Protein AF-A0A101XG05-F1 (afdb_monomer)

Structure (mmCIF, N/CA/C/O backbone):
data_AF-A0A101XG05-F1
#
_entry.id   AF-A0A101XG05-F1
#
loop_
_atom_site.group_PDB
_atom_site.id
_atom_site.type_symbol
_atom_site.label_atom_id
_atom_site.label_alt_id
_atom_site.label_comp_id
_atom_site.label_asym_id
_atom_site.label_entity_id
_atom_site.label_seq_id
_atom_site.pdbx_PDB_ins_code
_atom_site.Cartn_x
_atom_site.Cartn_y
_atom_site.Cartn_z
_atom_site.occupancy
_atom_site.B_iso_or_equiv
_atom_site.auth_seq_id
_atom_site.auth_comp_id
_atom_site.auth_asym_id
_atom_site.auth_atom_id
_atom_site.pdbx_PDB_model_num
ATOM 1 N N . MET A 1 1 ? 2.231 -10.030 16.022 1.00 58.78 1 MET A N 1
ATOM 2 C CA . MET A 1 1 ? 3.059 -9.802 14.823 1.00 58.78 1 MET A CA 1
ATOM 3 C C . MET A 1 1 ? 3.211 -8.300 14.672 1.00 58.78 1 MET A C 1
ATOM 5 O O . MET A 1 1 ? 2.215 -7.612 14.867 1.00 58.78 1 MET A O 1
ATOM 9 N N . ASN A 1 2 ? 4.427 -7.794 14.471 1.00 84.56 2 ASN A N 1
ATOM 10 C CA . ASN A 1 2 ? 4.654 -6.366 14.238 1.00 84.56 2 ASN A CA 1
ATOM 11 C C . ASN A 1 2 ? 4.162 -6.015 12.820 1.00 84.56 2 ASN A C 1
ATOM 13 O O . ASN A 1 2 ? 4.424 -6.775 11.888 1.00 84.56 2 ASN A O 1
ATOM 17 N N . LEU A 1 3 ? 3.433 -4.906 12.654 1.00 87.62 3 LEU A N 1
ATOM 18 C CA . LEU A 1 3 ? 2.918 -4.487 11.347 1.00 87.62 3 LEU A CA 1
ATOM 19 C C . LEU A 1 3 ? 4.053 -4.173 10.357 1.00 87.62 3 LEU A C 1
ATOM 21 O O . LEU A 1 3 ? 3.930 -4.456 9.171 1.00 87.62 3 LEU A O 1
ATOM 25 N N . GLU A 1 4 ? 5.174 -3.652 10.854 1.00 90.38 4 GLU A N 1
ATOM 26 C CA . GLU A 1 4 ? 6.377 -3.383 10.059 1.00 90.38 4 GLU A CA 1
ATOM 27 C C . GLU A 1 4 ? 6.983 -4.674 9.479 1.00 90.38 4 GLU A C 1
ATOM 29 O O . GLU A 1 4 ? 7.255 -4.766 8.283 1.00 90.38 4 GLU A O 1
ATOM 34 N N . GLU A 1 5 ? 7.127 -5.715 10.306 1.00 90.44 5 GLU A N 1
ATOM 35 C CA . GLU A 1 5 ? 7.610 -7.030 9.860 1.00 90.44 5 GLU A CA 1
ATOM 36 C C . GLU A 1 5 ? 6.658 -7.640 8.826 1.00 90.44 5 GLU A C 1
ATOM 38 O O . GLU A 1 5 ? 7.097 -8.104 7.772 1.00 90.44 5 GLU A O 1
ATOM 43 N N . ALA A 1 6 ? 5.349 -7.574 9.098 1.00 93.81 6 ALA A N 1
ATOM 44 C CA . ALA A 1 6 ? 4.324 -8.073 8.191 1.00 93.81 6 ALA A CA 1
ATOM 45 C C . ALA A 1 6 ? 4.358 -7.347 6.839 1.00 93.81 6 ALA A C 1
ATOM 47 O O . ALA A 1 6 ? 4.270 -7.996 5.799 1.00 93.81 6 ALA A O 1
ATOM 48 N N . PHE A 1 7 ? 4.54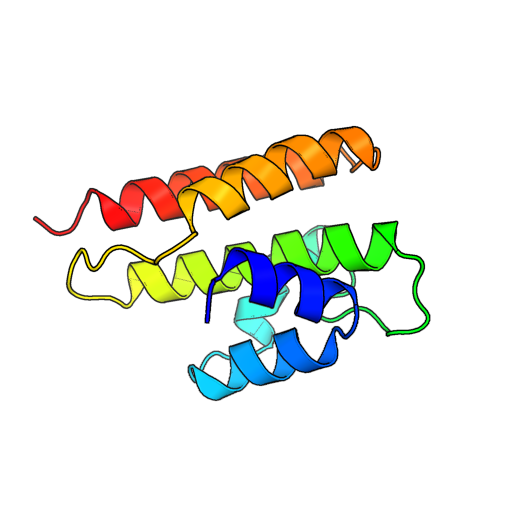3 -6.024 6.833 1.00 96.50 7 PHE A N 1
ATOM 49 C CA . PHE A 1 7 ? 4.700 -5.243 5.608 1.00 96.50 7 PHE A CA 1
ATOM 50 C C . PHE A 1 7 ? 5.881 -5.738 4.771 1.00 96.50 7 PHE A C 1
ATOM 52 O O . PHE A 1 7 ? 5.724 -6.014 3.580 1.00 96.50 7 PHE A O 1
ATOM 59 N N . TRP A 1 8 ? 7.056 -5.910 5.377 1.00 96.12 8 TRP A N 1
ATOM 60 C CA . TRP A 1 8 ? 8.225 -6.381 4.638 1.00 96.12 8 TRP A CA 1
ATOM 61 C C . TRP A 1 8 ? 8.052 -7.807 4.111 1.00 96.12 8 TRP A C 1
ATOM 63 O O . TRP A 1 8 ? 8.514 -8.118 3.010 1.00 96.12 8 TRP A O 1
ATOM 73 N N . ASP A 1 9 ? 7.341 -8.662 4.841 1.00 96.94 9 ASP A N 1
ATOM 74 C CA . ASP A 1 9 ? 6.969 -9.986 4.350 1.00 96.94 9 ASP A CA 1
ATOM 75 C C . ASP A 1 9 ? 5.987 -9.911 3.177 1.00 96.94 9 ASP A C 1
ATOM 77 O O . ASP A 1 9 ? 6.152 -10.657 2.212 1.00 96.94 9 ASP A O 1
ATOM 81 N N . MET A 1 10 ? 5.042 -8.967 3.178 1.00 97.75 10 MET A N 1
ATOM 82 C CA . MET A 1 10 ? 4.164 -8.703 2.030 1.00 97.75 10 MET A CA 1
ATOM 83 C C . MET A 1 10 ? 4.941 -8.195 0.810 1.00 97.75 10 MET A C 1
ATOM 85 O O . MET A 1 10 ? 4.656 -8.610 -0.310 1.00 97.75 10 MET A O 1
ATOM 89 N N . VAL A 1 11 ? 5.963 -7.352 0.986 1.00 97.81 11 VAL A N 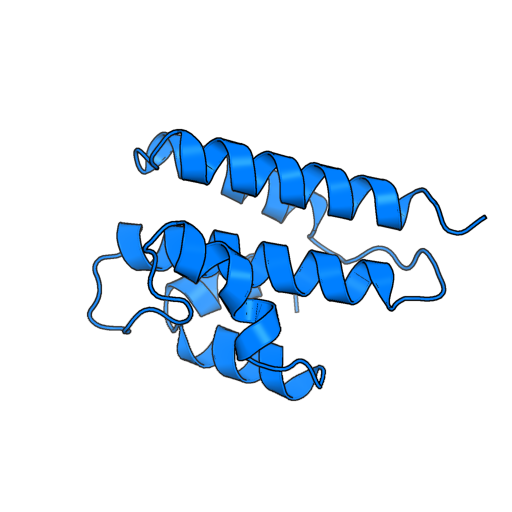1
ATOM 90 C CA . VAL A 1 11 ? 6.839 -6.934 -0.127 1.00 97.81 11 VAL A CA 1
ATOM 91 C C . VAL A 1 11 ? 7.588 -8.141 -0.710 1.00 97.81 11 VAL A C 1
ATOM 93 O O . VAL A 1 11 ? 7.702 -8.291 -1.932 1.00 97.81 11 VAL A O 1
ATOM 96 N N . ARG A 1 12 ? 8.073 -9.051 0.145 1.00 97.50 12 ARG A N 1
ATOM 97 C CA . ARG A 1 12 ? 8.766 -10.280 -0.285 1.00 97.50 12 ARG A CA 1
ATOM 98 C C . ARG A 1 12 ? 7.819 -11.298 -0.923 1.00 97.50 12 ARG A C 1
ATOM 100 O O . ARG A 1 12 ? 8.217 -11.949 -1.889 1.00 97.50 12 ARG A O 1
ATOM 107 N N . ASN A 1 13 ? 6.595 -11.411 -0.418 1.00 97.75 13 ASN A N 1
ATOM 108 C CA . ASN A 1 13 ? 5.552 -12.311 -0.894 1.00 97.75 13 ASN A CA 1
ATOM 109 C C . ASN A 1 13 ? 4.187 -11.588 -0.951 1.00 97.75 13 ASN A C 1
ATOM 111 O O . ASN A 1 13 ? 3.423 -11.638 0.018 1.00 97.75 13 ASN A O 1
ATOM 115 N N . PRO A 1 14 ? 3.846 -10.958 -2.092 1.00 97.62 14 PRO A N 1
ATOM 116 C CA . PRO A 1 14 ? 2.632 -10.145 -2.228 1.00 97.62 14 PRO A CA 1
ATOM 117 C C . PRO A 1 14 ? 1.306 -10.881 -2.001 1.00 97.62 14 PRO A C 1
ATOM 119 O O . PRO A 1 14 ? 0.296 -10.245 -1.705 1.00 97.62 14 PRO A O 1
ATOM 122 N N . GLU A 1 15 ? 1.283 -12.215 -2.071 1.00 97.06 15 GLU A N 1
ATOM 123 C CA . GLU A 1 15 ? 0.084 -12.990 -1.728 1.00 97.06 15 GLU A CA 1
ATOM 124 C C . GLU A 1 15 ? -0.322 -12.814 -0.257 1.00 97.06 15 GLU A C 1
ATOM 126 O O . GLU A 1 15 ? -1.504 -12.904 0.068 1.00 97.06 15 GLU A O 1
ATOM 131 N N . LEU A 1 16 ? 0.619 -12.476 0.632 1.00 97.38 16 LEU A N 1
ATOM 132 C CA . LEU A 1 16 ? 0.303 -12.149 2.024 1.00 97.38 16 LEU A CA 1
ATOM 133 C C . LEU A 1 16 ? -0.563 -10.890 2.135 1.00 97.38 16 LEU A C 1
ATOM 135 O O . LEU A 1 16 ? -1.456 -10.847 2.976 1.00 97.38 16 LEU A O 1
ATOM 139 N N . LEU A 1 17 ? -0.363 -9.901 1.257 1.00 97.25 17 LEU A N 1
ATOM 140 C CA . LEU A 1 17 ? -1.207 -8.707 1.209 1.00 97.25 17 LEU A CA 1
ATOM 141 C C . LEU A 1 17 ? -2.621 -9.058 0.737 1.00 97.25 17 LEU A C 1
ATOM 143 O O . LEU A 1 17 ? -3.599 -8.583 1.307 1.00 97.25 17 LEU A O 1
ATOM 147 N N . ARG A 1 18 ? -2.745 -9.927 -0.275 1.00 96.94 18 ARG A N 1
ATOM 148 C CA . ARG A 1 18 ? -4.055 -10.425 -0.720 1.00 96.94 18 ARG A CA 1
ATOM 149 C C . ARG A 1 18 ? -4.784 -11.126 0.428 1.00 96.94 18 ARG A C 1
ATOM 151 O O . ARG A 1 18 ? -5.968 -10.874 0.628 1.00 96.94 18 ARG A O 1
ATOM 158 N N . LEU A 1 19 ? -4.096 -12.004 1.157 1.00 95.88 19 LEU A N 1
ATOM 159 C CA . LEU A 1 19 ? -4.681 -12.726 2.288 1.00 95.88 19 LEU A CA 1
ATOM 160 C C . LEU A 1 19 ? -5.113 -11.778 3.408 1.00 95.88 19 LEU A C 1
ATOM 162 O O . LEU A 1 19 ? -6.211 -11.948 3.922 1.00 95.88 19 LEU A O 1
ATOM 166 N N . TYR A 1 20 ? -4.292 -10.774 3.720 1.00 94.19 20 TYR A N 1
ATOM 167 C CA . TYR A 1 20 ? -4.592 -9.738 4.709 1.00 94.19 20 TYR A CA 1
ATOM 168 C C . TYR A 1 20 ? -5.871 -8.956 4.367 1.00 94.19 20 TYR A C 1
ATOM 170 O O . TYR A 1 20 ? -6.777 -8.846 5.183 1.00 94.19 20 TYR A O 1
ATOM 178 N N . ILE A 1 21 ? -6.007 -8.501 3.116 1.00 94.56 21 ILE A N 1
ATOM 179 C CA . ILE A 1 21 ? -7.211 -7.785 2.657 1.00 94.56 21 ILE A CA 1
ATOM 180 C C . ILE A 1 21 ? -8.469 -8.641 2.839 1.00 94.56 21 ILE A C 1
ATOM 182 O O . ILE A 1 21 ? -9.502 -8.162 3.303 1.00 94.56 21 ILE A O 1
ATOM 186 N N . LEU A 1 22 ? -8.386 -9.915 2.447 1.00 93.12 22 LEU A N 1
ATOM 187 C CA . LEU A 1 22 ? -9.531 -10.819 2.474 1.00 93.12 22 LEU A CA 1
ATOM 188 C C . LEU A 1 22 ? -9.879 -11.290 3.892 1.00 93.12 22 LEU A C 1
ATOM 190 O O . LEU A 1 22 ? -11.060 -11.507 4.165 1.00 93.12 22 LEU A O 1
ATOM 194 N N . SER A 1 23 ? -8.895 -11.459 4.784 1.00 90.12 23 SER A N 1
ATOM 195 C CA . SER A 1 23 ? -9.148 -11.864 6.174 1.00 90.12 23 SER A CA 1
ATOM 196 C C . SER A 1 23 ? -9.936 -10.818 6.946 1.00 90.12 23 SER A C 1
ATOM 198 O O . SER A 1 23 ? -10.767 -11.177 7.778 1.00 90.12 23 SER A O 1
ATOM 200 N N . ASP A 1 24 ? -9.726 -9.549 6.610 1.00 83.81 24 ASP A N 1
ATOM 201 C CA . ASP A 1 24 ? -10.356 -8.415 7.282 1.00 83.81 24 ASP A CA 1
ATOM 202 C C . ASP A 1 24 ? -11.726 -8.071 6.669 1.00 83.81 24 ASP A C 1
ATOM 204 O O . ASP A 1 24 ? -12.404 -7.136 7.088 1.00 83.81 24 ASP A O 1
ATOM 208 N N . GLY A 1 25 ? -12.175 -8.872 5.695 1.00 88.75 25 GLY A N 1
ATOM 209 C CA . GLY A 1 25 ? -13.487 -8.748 5.064 1.00 88.75 25 GLY A CA 1
ATOM 210 C C . GLY A 1 25 ? -13.575 -7.638 4.017 1.00 88.75 25 GLY A C 1
ATOM 211 O O . GLY A 1 25 ? -14.674 -7.345 3.543 1.00 88.75 25 GLY A O 1
ATOM 212 N N . PHE A 1 26 ? -12.449 -7.035 3.625 1.00 90.25 26 PHE A N 1
ATOM 213 C CA . PHE A 1 26 ? -12.436 -5.982 2.617 1.00 90.25 26 PHE A CA 1
ATOM 214 C C . PHE A 1 26 ? -12.509 -6.534 1.194 1.00 90.25 26 PHE A C 1
ATOM 216 O O . PHE A 1 26 ? -11.948 -7.578 0.847 1.00 90.25 26 PHE A O 1
ATOM 223 N N . SER A 1 27 ? -13.183 -5.780 0.325 1.00 93.62 27 SER A N 1
ATOM 224 C CA . SER A 1 27 ? -13.187 -6.048 -1.108 1.00 93.62 27 SER A CA 1
ATOM 225 C C . SER A 1 27 ? -11.842 -5.672 -1.726 1.00 93.62 27 SER A C 1
ATOM 227 O O . SER A 1 27 ? -11.339 -4.565 -1.523 1.00 93.62 27 SER A O 1
ATOM 229 N N . LEU A 1 28 ? -11.303 -6.554 -2.575 1.00 93.94 28 LEU A N 1
ATOM 230 C CA . LEU A 1 28 ? -10.133 -6.224 -3.390 1.00 93.94 28 LEU A CA 1
ATOM 231 C C . LEU A 1 28 ? -10.395 -5.000 -4.273 1.00 93.94 28 LEU A C 1
ATOM 233 O O . LEU A 1 28 ? -9.486 -4.214 -4.483 1.00 93.94 28 LEU A O 1
ATOM 237 N N . ASP A 1 29 ? -11.609 -4.786 -4.780 1.00 94.38 29 ASP A N 1
ATOM 238 C CA . ASP A 1 29 ? -11.869 -3.620 -5.631 1.00 94.38 29 ASP A CA 1
ATOM 239 C C . ASP A 1 29 ? -11.711 -2.293 -4.887 1.00 94.38 29 ASP A C 1
ATOM 241 O O . ASP A 1 29 ? -11.168 -1.340 -5.451 1.00 94.38 29 ASP A O 1
ATOM 245 N N . GLU A 1 30 ? -12.115 -2.247 -3.619 1.00 93.69 30 GLU A N 1
ATOM 246 C CA . GLU A 1 30 ? -11.969 -1.065 -2.768 1.00 93.69 30 GLU A CA 1
ATOM 247 C C . GLU A 1 30 ? -10.510 -0.874 -2.344 1.00 93.69 30 GLU A C 1
ATOM 249 O O . GLU A 1 30 ? -9.946 0.202 -2.557 1.00 93.69 30 GLU A O 1
ATOM 254 N N . ALA A 1 31 ? -9.865 -1.941 -1.861 1.00 95.19 31 ALA A N 1
ATOM 255 C CA . ALA A 1 31 ? -8.457 -1.927 -1.464 1.00 95.19 31 ALA A CA 1
ATOM 256 C C . ALA A 1 31 ? -7.523 -1.530 -2.624 1.00 95.19 31 AL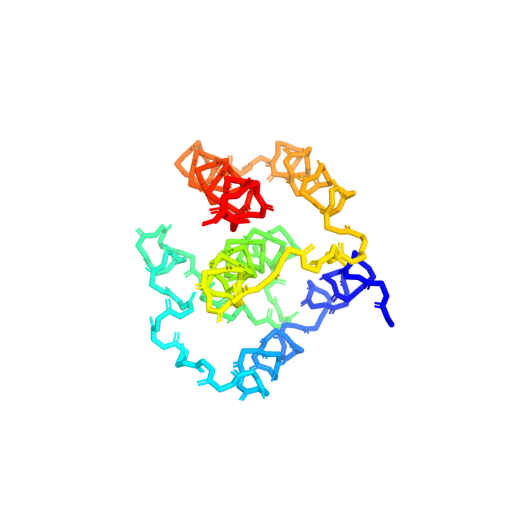A A C 1
ATOM 258 O O . ALA A 1 31 ? -6.525 -0.835 -2.438 1.00 95.19 31 ALA A O 1
ATOM 259 N N . CYS A 1 32 ? -7.868 -1.932 -3.850 1.00 96.25 32 CYS A N 1
ATOM 260 C CA . CYS A 1 32 ? -7.091 -1.661 -5.054 1.00 96.25 32 CYS A CA 1
ATOM 261 C C . CYS A 1 32 ? -7.404 -0.317 -5.724 1.00 96.25 32 CYS A C 1
ATOM 263 O O . CYS A 1 32 ? -6.772 0.020 -6.730 1.00 96.25 32 CYS A O 1
ATOM 265 N N . ALA A 1 33 ? -8.396 0.443 -5.252 1.00 95.62 33 ALA A N 1
ATOM 266 C CA . ALA A 1 33 ? -8.886 1.610 -5.982 1.00 95.62 33 ALA A CA 1
ATOM 267 C C . ALA A 1 33 ? -7.784 2.661 -6.200 1.00 95.62 33 ALA A C 1
ATOM 269 O O . ALA A 1 33 ? -7.659 3.217 -7.292 1.00 95.62 33 ALA A O 1
ATOM 270 N N . ARG A 1 34 ? -6.952 2.915 -5.182 1.00 96.56 34 ARG A N 1
ATOM 271 C CA . ARG A 1 34 ? -5.874 3.913 -5.257 1.00 96.56 34 ARG A CA 1
ATOM 272 C C . ARG A 1 34 ? -4.716 3.451 -6.140 1.00 96.56 34 ARG A C 1
ATOM 274 O O . ARG A 1 34 ? -4.325 4.200 -7.033 1.00 96.56 34 ARG A O 1
ATOM 281 N N . SER A 1 35 ? -4.227 2.223 -5.958 1.00 96.19 35 SER A N 1
ATOM 282 C CA . SER A 1 35 ? -3.129 1.668 -6.763 1.00 96.19 35 SER A CA 1
ATOM 283 C C . SER A 1 35 ? -3.482 1.617 -8.253 1.00 96.19 35 SER A C 1
ATOM 285 O O . SER A 1 35 ? -2.700 2.091 -9.076 1.00 96.19 35 SER A O 1
ATOM 287 N N . ARG A 1 36 ? -4.705 1.192 -8.609 1.00 95.69 36 ARG A N 1
ATOM 288 C CA . ARG A 1 36 ? -5.177 1.182 -10.008 1.00 95.69 36 ARG A CA 1
ATOM 289 C C . ARG A 1 36 ? -5.183 2.573 -10.650 1.00 95.69 36 ARG A C 1
ATOM 291 O O . ARG A 1 36 ? -4.787 2.702 -11.804 1.00 95.69 36 ARG A O 1
ATOM 298 N N . ARG A 1 37 ? -5.609 3.619 -9.928 1.00 96.44 37 ARG A N 1
ATOM 299 C CA . ARG A 1 37 ? -5.595 5.004 -10.450 1.00 96.44 37 ARG A CA 1
ATOM 300 C C . ARG A 1 37 ? -4.183 5.520 -10.719 1.00 96.44 37 ARG A C 1
ATOM 302 O O . ARG A 1 37 ? -4.012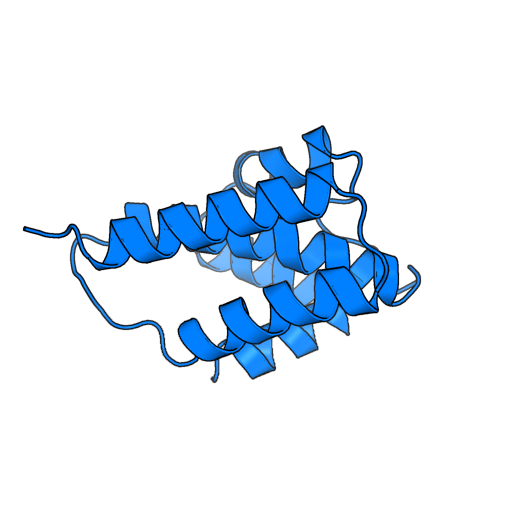 6.320 -11.629 1.00 96.44 37 ARG A O 1
ATOM 309 N N . LEU A 1 38 ? -3.206 5.064 -9.938 1.00 96.56 38 LEU A N 1
ATOM 310 C CA . LEU A 1 38 ? -1.788 5.390 -10.105 1.00 96.56 38 LEU A CA 1
ATOM 311 C C . LEU A 1 38 ? -1.092 4.509 -11.158 1.00 96.56 38 LEU A C 1
ATOM 313 O O . LEU A 1 38 ? 0.115 4.612 -11.345 1.00 96.56 38 LEU A O 1
ATOM 317 N N . GLY A 1 39 ? -1.825 3.612 -11.830 1.00 96.38 39 GLY A N 1
ATOM 318 C CA . GLY A 1 39 ? -1.247 2.676 -12.797 1.00 96.38 39 GLY A CA 1
ATOM 319 C C . GLY A 1 39 ? -0.360 1.599 -12.164 1.00 96.38 39 GLY A C 1
ATOM 320 O O . GLY A 1 39 ? 0.423 0.967 -12.869 1.00 96.38 39 GLY A O 1
ATOM 321 N N . LEU A 1 40 ? -0.474 1.380 -10.852 1.00 96.38 40 LEU A N 1
ATOM 322 C CA . LEU A 1 40 ? 0.264 0.352 -10.124 1.00 96.38 40 LEU A CA 1
ATOM 323 C C . LEU A 1 40 ? -0.526 -0.965 -10.114 1.00 96.38 40 LEU A C 1
ATOM 325 O O . LEU A 1 40 ? -1.760 -0.945 -10.002 1.00 96.38 40 LEU A O 1
ATOM 329 N N . PRO A 1 41 ? 0.147 -2.128 -10.175 1.00 95.94 41 PRO A N 1
ATOM 330 C CA . PRO A 1 41 ? -0.513 -3.385 -9.864 1.00 95.94 41 PRO A CA 1
ATOM 331 C C . PRO A 1 41 ? -1.001 -3.335 -8.415 1.00 95.94 41 PRO A C 1
ATOM 333 O O . PRO A 1 41 ? -0.289 -2.900 -7.520 1.00 95.94 41 PRO A O 1
ATOM 336 N N . CYS A 1 42 ? -2.233 -3.769 -8.161 1.00 92.31 42 CYS A N 1
ATOM 337 C CA . CYS A 1 42 ? -2.746 -3.741 -6.795 1.00 92.31 42 CYS A CA 1
ATOM 338 C C . CYS A 1 42 ? -2.032 -4.753 -5.892 1.00 92.31 42 CYS A C 1
ATOM 340 O O . CYS A 1 42 ? -1.511 -4.392 -4.838 1.00 92.31 42 CYS A O 1
ATOM 342 N N . ILE A 1 43 ? -2.004 -6.009 -6.345 1.00 96.69 43 ILE A N 1
ATOM 343 C CA . ILE A 1 43 ? -1.190 -7.080 -5.782 1.00 96.69 43 ILE A CA 1
ATOM 344 C C . ILE A 1 43 ? -0.121 -7.378 -6.837 1.00 96.69 43 ILE A C 1
ATOM 346 O O . ILE A 1 43 ? -0.467 -7.932 -7.886 1.00 96.69 43 ILE A O 1
ATOM 350 N N . PRO A 1 44 ? 1.131 -6.943 -6.632 1.00 97.19 44 PRO A N 1
ATOM 351 C CA . PRO A 1 44 ? 2.203 -7.195 -7.587 1.00 97.19 44 PRO A CA 1
ATOM 352 C C . PRO A 1 44 ? 2.548 -8.690 -7.643 1.00 97.19 44 PRO A C 1
ATOM 354 O O . PRO A 1 44 ? 2.271 -9.447 -6.713 1.00 97.19 44 PRO A O 1
ATOM 357 N N . SER A 1 45 ? 3.167 -9.132 -8.733 1.00 97.19 45 SER A N 1
ATOM 358 C CA . SER A 1 45 ? 3.691 -10.490 -8.861 1.00 97.19 45 SER A CA 1
ATOM 359 C C . SER A 1 45 ? 4.934 -10.673 -7.993 1.00 97.19 45 SER A C 1
ATOM 361 O O . SER A 1 45 ? 5.747 -9.763 -7.857 1.00 97.19 45 SER A O 1
ATOM 363 N N . ILE A 1 46 ? 5.166 -11.888 -7.485 1.00 96.62 46 ILE A N 1
ATOM 364 C CA . ILE A 1 46 ? 6.445 -12.241 -6.841 1.00 96.62 46 ILE A CA 1
ATOM 365 C C . ILE A 1 46 ? 7.648 -12.091 -7.791 1.00 96.62 46 ILE A C 1
ATOM 367 O O . ILE A 1 46 ? 8.775 -11.908 -7.334 1.00 96.62 46 ILE A O 1
ATOM 371 N N . ASN A 1 47 ? 7.396 -12.146 -9.104 1.00 97.38 47 ASN A N 1
ATOM 372 C CA . ASN A 1 47 ? 8.407 -11.989 -10.146 1.00 97.38 47 ASN A CA 1
ATOM 373 C C . ASN A 1 47 ? 8.655 -10.524 -10.536 1.00 97.38 47 ASN A C 1
ATOM 375 O O . ASN A 1 47 ? 9.591 -10.267 -11.293 1.00 97.38 47 ASN A O 1
ATOM 379 N N . ASP A 1 48 ? 7.842 -9.581 -10.049 1.00 97.06 48 ASP A N 1
ATOM 380 C CA . ASP A 1 48 ? 8.098 -8.160 -10.263 1.00 97.06 48 ASP A CA 1
ATOM 381 C C . ASP A 1 48 ? 9.364 -7.739 -9.507 1.00 97.06 48 ASP A C 1
ATOM 383 O O . ASP A 1 48 ? 9.725 -8.289 -8.451 1.00 97.06 48 ASP A O 1
ATOM 387 N N . ASP A 1 49 ? 10.048 -6.730 -10.043 1.00 96.75 49 ASP A N 1
ATOM 388 C CA . ASP A 1 49 ? 11.212 -6.165 -9.382 1.00 96.75 49 ASP A CA 1
ATOM 389 C C . ASP A 1 49 ? 10.844 -5.626 -7.988 1.00 96.75 49 ASP A C 1
ATOM 391 O O . ASP A 1 49 ? 9.692 -5.302 -7.679 1.00 96.75 49 ASP A O 1
ATOM 395 N N . PHE A 1 50 ? 11.847 -5.559 -7.112 1.00 96.75 50 PHE A N 1
ATOM 396 C CA . PHE A 1 50 ? 11.635 -5.182 -5.718 1.00 96.75 50 PHE A CA 1
ATOM 397 C C . PHE A 1 50 ? 10.970 -3.807 -5.575 1.00 96.75 50 PHE A C 1
ATOM 399 O O . PHE A 1 50 ? 10.088 -3.648 -4.736 1.00 96.75 50 PHE A O 1
ATOM 406 N N . ARG A 1 51 ? 11.354 -2.833 -6.410 1.00 97.00 51 ARG A N 1
ATOM 407 C CA . ARG A 1 51 ? 10.808 -1.473 -6.366 1.00 97.00 51 ARG A CA 1
ATOM 408 C C . ARG A 1 51 ? 9.323 -1.483 -6.714 1.00 97.00 51 ARG A C 1
ATOM 410 O O . ARG A 1 51 ? 8.530 -0.901 -5.978 1.00 97.00 51 ARG A O 1
ATOM 417 N N . THR A 1 52 ? 8.931 -2.177 -7.780 1.00 97.25 52 THR A N 1
ATOM 418 C CA . THR A 1 52 ? 7.518 -2.329 -8.155 1.00 97.25 52 THR A CA 1
ATOM 419 C C . THR A 1 52 ? 6.713 -2.979 -7.032 1.00 97.25 52 THR A C 1
ATOM 421 O O . THR A 1 52 ? 5.636 -2.482 -6.685 1.00 97.25 52 THR A O 1
ATOM 424 N N . ARG A 1 53 ? 7.245 -4.041 -6.408 1.00 98.12 53 ARG A N 1
ATOM 425 C CA . ARG A 1 53 ? 6.586 -4.696 -5.270 1.00 98.12 53 ARG A CA 1
ATOM 426 C C . ARG A 1 53 ? 6.434 -3.769 -4.074 1.00 98.12 53 ARG A C 1
ATOM 428 O O . ARG A 1 53 ? 5.327 -3.629 -3.566 1.00 98.12 53 ARG A O 1
ATOM 435 N N . PHE A 1 54 ? 7.514 -3.108 -3.667 1.00 98.25 54 PHE A N 1
ATOM 436 C CA . PHE A 1 54 ? 7.519 -2.173 -2.547 1.00 98.25 54 PHE A CA 1
ATOM 437 C C . PHE A 1 54 ? 6.487 -1.054 -2.734 1.00 98.25 54 PHE A C 1
ATOM 439 O O . PHE A 1 54 ? 5.652 -0.833 -1.857 1.00 98.25 54 PHE A O 1
ATOM 446 N N . ILE A 1 55 ? 6.500 -0.380 -3.890 1.00 98.12 55 ILE A N 1
ATOM 447 C CA . ILE A 1 55 ? 5.606 0.753 -4.164 1.00 98.12 55 ILE A CA 1
ATOM 448 C C . ILE A 1 55 ? 4.141 0.300 -4.154 1.00 98.12 55 ILE A C 1
ATOM 450 O O . ILE A 1 55 ? 3.290 0.917 -3.512 1.00 98.12 55 ILE A O 1
ATOM 454 N N . SER A 1 56 ? 3.853 -0.803 -4.840 1.00 97.94 56 SER A N 1
ATOM 455 C CA . SER A 1 56 ? 2.494 -1.330 -4.978 1.00 97.94 56 SER A CA 1
ATOM 456 C C . SER A 1 56 ? 1.926 -1.801 -3.641 1.00 97.94 56 SER A C 1
ATOM 458 O O . SER A 1 56 ? 0.809 -1.432 -3.280 1.00 97.94 56 SER A O 1
ATOM 460 N N . VAL A 1 57 ? 2.718 -2.557 -2.871 1.00 98.38 57 VAL A N 1
ATOM 461 C CA . VAL A 1 57 ? 2.334 -3.013 -1.529 1.00 98.38 57 VAL A CA 1
ATOM 462 C C . VAL A 1 57 ? 2.125 -1.825 -0.596 1.00 98.38 57 VAL A C 1
ATOM 464 O O . VAL A 1 57 ? 1.130 -1.810 0.118 1.00 98.38 57 VAL A O 1
ATOM 467 N N . SER A 1 58 ? 2.985 -0.802 -0.642 1.00 98.19 58 SER A N 1
ATOM 468 C CA . SER A 1 58 ? 2.845 0.400 0.192 1.00 98.19 58 SER A CA 1
ATOM 469 C C . SER A 1 58 ? 1.510 1.106 -0.036 1.00 98.19 58 SER A C 1
ATOM 471 O O . SER A 1 58 ? 0.773 1.353 0.914 1.00 98.19 58 SER A O 1
ATOM 473 N N . ILE A 1 59 ? 1.157 1.401 -1.291 1.00 98.38 59 ILE A N 1
ATOM 474 C CA . ILE A 1 59 ? -0.094 2.108 -1.605 1.00 98.38 59 ILE A CA 1
ATOM 475 C C . ILE A 1 59 ? -1.319 1.268 -1.247 1.00 98.38 59 ILE A C 1
ATOM 477 O O . ILE A 1 59 ? -2.270 1.780 -0.648 1.00 98.38 59 ILE A O 1
ATOM 481 N N . THR A 1 60 ? -1.312 -0.015 -1.607 1.00 98.12 60 THR A N 1
ATOM 482 C CA . THR A 1 60 ? -2.450 -0.893 -1.337 1.00 98.12 60 THR A CA 1
ATOM 483 C C . THR A 1 60 ? -2.612 -1.121 0.170 1.00 98.12 60 THR A C 1
ATOM 485 O O . THR A 1 60 ? -3.716 -0.954 0.678 1.00 98.12 60 THR A O 1
ATOM 488 N N . LEU A 1 61 ? -1.536 -1.391 0.921 1.00 97.25 61 LEU A N 1
ATOM 489 C CA . LEU A 1 61 ? -1.609 -1.563 2.376 1.00 97.25 61 LEU A CA 1
ATOM 490 C C . LEU A 1 61 ? -2.068 -0.280 3.077 1.00 97.25 61 LEU A C 1
ATOM 492 O O . LEU A 1 61 ? -2.948 -0.341 3.924 1.00 97.25 61 LEU A O 1
ATOM 496 N N . LEU A 1 62 ? -1.538 0.891 2.706 1.00 97.38 62 LEU A N 1
ATOM 497 C CA . LEU A 1 62 ? -1.993 2.167 3.272 1.00 97.38 62 LEU A CA 1
ATOM 498 C C . LEU A 1 62 ? -3.479 2.429 2.997 1.00 97.38 62 LEU A C 1
ATOM 500 O O . LEU A 1 62 ? -4.168 3.001 3.837 1.00 97.38 62 LEU A O 1
ATOM 504 N N . THR A 1 63 ? -3.984 2.009 1.835 1.00 97.12 63 THR A N 1
ATOM 505 C CA . THR A 1 63 ? -5.417 2.106 1.523 1.00 97.12 63 THR A CA 1
ATOM 506 C C . THR A 1 63 ? -6.236 1.238 2.474 1.00 97.12 63 THR A C 1
ATOM 508 O O . THR A 1 63 ? -7.225 1.709 3.027 1.00 97.12 63 THR A O 1
ATOM 511 N N . VAL A 1 64 ? -5.796 0.003 2.717 1.00 95.25 64 VAL A N 1
ATOM 512 C CA . VAL A 1 64 ? -6.474 -0.946 3.612 1.00 95.25 64 VAL A CA 1
ATOM 513 C C . VAL A 1 64 ? -6.419 -0.467 5.062 1.00 95.25 64 VAL A C 1
ATOM 515 O O . VAL A 1 64 ? -7.454 -0.395 5.714 1.00 95.25 64 VAL A O 1
ATOM 518 N N . LEU A 1 65 ? -5.254 -0.017 5.532 1.00 93.75 65 LEU A N 1
ATOM 519 C CA . LEU A 1 65 ? -5.099 0.555 6.871 1.00 93.75 65 LEU A CA 1
ATOM 520 C C . LEU A 1 65 ? -6.005 1.773 7.077 1.00 93.75 65 LEU A C 1
ATOM 522 O O . LEU A 1 65 ? -6.548 1.950 8.161 1.00 93.75 65 LEU A O 1
ATOM 526 N N . GLU A 1 66 ? -6.196 2.612 6.053 1.00 93.81 66 GLU A N 1
ATOM 527 C CA . GLU A 1 66 ? -7.130 3.742 6.117 1.00 93.81 66 GLU A CA 1
ATOM 528 C C . GLU A 1 66 ? -8.590 3.293 6.262 1.00 93.81 66 GLU A C 1
ATOM 530 O O . GLU A 1 66 ? -9.349 3.906 7.018 1.00 93.81 66 GLU A O 1
ATOM 535 N N . MET A 1 67 ? -8.968 2.211 5.578 1.00 91.94 67 MET A N 1
ATOM 536 C CA . MET A 1 67 ? -10.292 1.601 5.693 1.00 91.94 67 MET A CA 1
ATOM 537 C C . MET A 1 67 ? -10.498 0.983 7.082 1.00 91.94 67 MET A C 1
ATOM 539 O O . MET A 1 67 ? -11.524 1.238 7.713 1.00 91.94 67 MET A O 1
ATOM 543 N N . GLU A 1 68 ? -9.507 0.250 7.594 1.00 90.31 68 GLU A N 1
ATOM 544 C CA . GLU A 1 68 ? -9.525 -0.345 8.935 1.00 90.31 68 GLU A CA 1
ATOM 545 C C . GLU A 1 68 ? -9.741 0.709 10.013 1.00 90.31 68 GLU A C 1
ATOM 547 O O . GLU A 1 68 ? -10.716 0.633 10.760 1.00 90.31 68 GLU A O 1
ATOM 552 N N . VAL A 1 69 ? -8.896 1.743 10.063 1.00 88.69 69 VAL A N 1
ATOM 553 C CA . V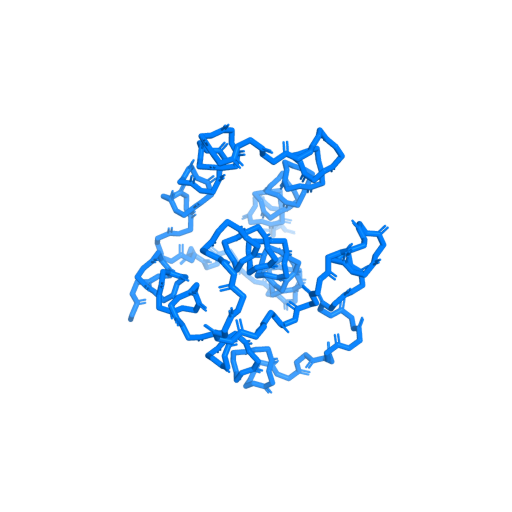AL A 1 69 ? -8.995 2.766 11.116 1.00 88.69 69 VAL A CA 1
ATOM 554 C C . VAL A 1 69 ? -10.277 3.590 11.028 1.00 88.69 69 VAL A C 1
ATOM 556 O O . VAL A 1 69 ? -10.697 4.152 12.033 1.00 88.69 69 VAL A O 1
ATOM 559 N N . LYS A 1 70 ? -10.915 3.682 9.855 1.00 87.06 70 LYS A N 1
ATOM 560 C CA . LYS A 1 70 ? -12.253 4.284 9.724 1.00 87.06 70 LYS A CA 1
ATOM 561 C C . LYS A 1 70 ? -13.368 3.380 10.231 1.00 87.06 70 LYS A C 1
ATOM 563 O O . LYS A 1 70 ? -14.399 3.890 10.653 1.00 87.06 70 LYS A O 1
ATOM 568 N N . SER A 1 71 ? -13.192 2.067 10.120 1.00 82.94 71 SER A N 1
ATOM 569 C CA . SER A 1 71 ? -14.164 1.075 10.586 1.00 82.94 71 SER A CA 1
ATOM 570 C C . SER A 1 71 ? -14.070 0.804 12.091 1.00 82.94 71 SER A C 1
ATOM 572 O O . SER A 1 71 ? -15.000 0.256 12.677 1.00 82.94 71 SER A O 1
ATOM 574 N N . MET A 1 72 ? -12.957 1.185 12.725 1.00 80.12 72 MET A N 1
ATOM 575 C CA . MET A 1 72 ? -12.745 1.010 14.157 1.00 80.12 72 MET A CA 1
ATOM 576 C C . MET A 1 72 ? -13.476 2.090 14.967 1.00 80.12 72 MET A C 1
ATOM 578 O O . MET A 1 72 ? -13.135 3.267 14.908 1.00 80.12 72 MET A O 1
ATOM 582 N N . ASP A 1 73 ? -14.423 1.658 15.804 1.00 63.88 73 ASP A N 1
ATOM 583 C CA . ASP A 1 73 ? -15.166 2.507 16.755 1.00 63.88 73 ASP A CA 1
ATOM 584 C C . ASP A 1 73 ? -14.303 3.053 17.915 1.00 63.88 73 ASP A C 1
ATOM 586 O O . ASP A 1 73 ? -14.769 3.860 18.718 1.00 63.88 73 ASP A O 1
ATOM 590 N N . SER A 1 74 ? -13.042 2.621 18.061 1.00 55.47 74 SER A N 1
ATOM 591 C CA . SER A 1 74 ? -12.178 3.084 19.154 1.00 55.47 74 SER A CA 1
ATOM 592 C C . SER A 1 74 ? -10.696 3.135 18.787 1.00 55.47 74 SER A C 1
ATOM 594 O O . SER A 1 74 ? -10.201 2.382 17.952 1.00 55.47 74 SER A O 1
ATOM 596 N N . SER A 1 75 ? -9.997 4.047 19.461 1.00 56.34 75 SER A N 1
ATOM 597 C CA . SER A 1 75 ? -8.605 4.481 19.298 1.00 56.34 75 SER A CA 1
ATOM 598 C C . SER A 1 75 ? -7.556 3.440 19.711 1.00 56.34 75 SER A C 1
ATOM 600 O O . SER A 1 75 ? -6.595 3.753 20.421 1.00 56.34 75 SER A O 1
ATOM 602 N N . MET A 1 76 ? -7.715 2.184 19.292 1.00 56.12 76 MET A N 1
ATOM 603 C CA . MET A 1 76 ? -6.747 1.152 19.637 1.00 56.12 76 MET A CA 1
ATOM 604 C C . MET A 1 76 ? -5.438 1.392 18.862 1.00 56.12 76 MET A C 1
ATOM 606 O O . MET A 1 76 ? -5.448 1.451 17.631 1.00 56.12 76 MET A O 1
ATOM 610 N N . PRO A 1 77 ? -4.295 1.577 19.548 1.00 64.56 77 PRO A N 1
ATOM 611 C CA . PRO A 1 77 ? -3.033 1.824 18.870 1.00 64.56 77 PRO A CA 1
ATOM 612 C C . PRO A 1 77 ? -2.621 0.586 18.069 1.00 64.56 77 PRO A C 1
ATOM 614 O O . PRO A 1 77 ? -2.445 -0.500 18.623 1.00 64.56 77 PRO A O 1
ATOM 617 N N . ILE A 1 78 ? -2.429 0.766 16.763 1.00 75.00 78 ILE A N 1
ATOM 618 C CA . ILE A 1 78 ? -1.877 -0.264 15.885 1.00 75.00 78 ILE A CA 1
ATOM 619 C C . ILE A 1 78 ? -0.369 -0.336 16.144 1.00 75.00 78 ILE A C 1
ATOM 621 O O . ILE A 1 78 ? 0.380 0.603 15.859 1.00 75.00 78 ILE A O 1
ATOM 625 N N . ASN A 1 79 ? 0.078 -1.441 16.742 1.00 79.75 79 ASN A N 1
ATOM 626 C CA . ASN A 1 79 ? 1.481 -1.634 17.096 1.00 79.75 79 ASN A CA 1
ATOM 627 C C . ASN A 1 79 ? 2.370 -1.615 15.839 1.00 79.75 79 ASN A C 1
ATOM 629 O O . ASN A 1 79 ? 2.096 -2.324 14.874 1.00 79.75 79 ASN A O 1
ATOM 633 N N . GLY A 1 80 ? 3.432 -0.808 15.861 1.00 84.12 80 GLY A N 1
ATOM 634 C CA . GLY A 1 80 ? 4.356 -0.647 14.733 1.00 84.12 80 GLY A CA 1
ATOM 635 C C . GLY A 1 80 ? 3.890 0.311 13.633 1.00 84.12 80 GLY A C 1
ATOM 636 O O . GLY A 1 80 ? 4.657 0.577 12.715 1.00 84.12 80 GLY A O 1
ATOM 637 N N . LEU A 1 81 ? 2.686 0.893 13.718 1.00 89.25 81 LEU A N 1
ATOM 638 C CA . LEU A 1 81 ? 2.163 1.752 12.650 1.00 89.25 81 LEU A CA 1
ATOM 639 C C . LEU A 1 81 ? 3.029 2.991 12.405 1.00 89.25 81 LEU A C 1
ATOM 641 O O . LEU A 1 81 ? 3.425 3.236 11.275 1.00 89.25 81 LEU A O 1
ATOM 645 N N . THR A 1 82 ? 3.360 3.767 13.440 1.00 88.19 82 THR A N 1
ATOM 646 C CA . THR A 1 82 ? 4.167 4.990 13.265 1.00 88.19 82 THR A CA 1
ATOM 647 C C . THR A 1 82 ? 5.540 4.699 12.657 1.00 88.19 82 THR A C 1
ATOM 649 O O . THR A 1 82 ? 6.005 5.487 11.837 1.00 88.19 82 THR A O 1
ATOM 652 N N . ALA A 1 83 ? 6.165 3.578 13.038 1.00 90.31 83 ALA A N 1
ATOM 653 C CA . ALA A 1 83 ? 7.432 3.135 12.458 1.00 90.31 83 ALA A CA 1
ATOM 654 C C . ALA A 1 83 ? 7.250 2.808 10.970 1.00 90.31 83 ALA A C 1
ATOM 656 O O . ALA A 1 83 ? 7.899 3.427 10.134 1.00 90.31 83 ALA A O 1
ATOM 657 N N . LEU A 1 84 ? 6.252 1.980 10.637 1.00 94.69 84 LEU A N 1
ATOM 658 C CA . LEU A 1 84 ? 5.926 1.632 9.256 1.00 94.69 84 LEU A CA 1
ATOM 659 C C . LEU A 1 84 ? 5.650 2.861 8.373 1.00 94.69 84 LEU A C 1
ATOM 661 O O . LEU A 1 84 ? 6.142 2.933 7.250 1.00 94.69 84 LEU A O 1
ATOM 665 N N . LEU A 1 85 ? 4.860 3.836 8.842 1.00 95.00 85 LEU A N 1
ATOM 666 C CA . LEU A 1 85 ? 4.578 5.042 8.049 1.00 95.00 85 LEU A CA 1
ATOM 667 C C . LEU A 1 85 ? 5.862 5.850 7.790 1.00 95.00 85 LEU A C 1
ATOM 669 O O . LEU A 1 85 ? 6.021 6.413 6.706 1.00 95.00 85 LEU A O 1
ATOM 673 N N . GLY A 1 86 ? 6.768 5.894 8.773 1.00 93.62 86 GLY A N 1
ATOM 674 C CA . GLY A 1 86 ? 8.088 6.506 8.636 1.00 93.62 86 GLY A CA 1
ATOM 675 C C . GLY A 1 86 ? 8.942 5.801 7.584 1.00 93.62 86 GLY A C 1
ATOM 676 O O . GLY A 1 86 ? 9.450 6.467 6.679 1.00 93.62 86 GLY A O 1
ATOM 677 N N . ASP A 1 87 ? 9.022 4.472 7.658 1.00 94.31 87 ASP A N 1
ATOM 678 C CA . ASP A 1 87 ? 9.777 3.643 6.716 1.00 94.31 87 ASP A CA 1
ATOM 679 C C . ASP A 1 87 ? 9.245 3.806 5.295 1.00 94.31 87 ASP A C 1
ATOM 681 O O . ASP A 1 87 ? 9.996 4.190 4.404 1.00 94.31 87 ASP A O 1
ATOM 685 N N . ILE A 1 88 ? 7.931 3.649 5.081 1.00 97.44 88 ILE A N 1
ATOM 686 C CA . ILE A 1 88 ? 7.322 3.832 3.756 1.00 97.44 88 ILE A CA 1
ATOM 687 C C . ILE A 1 88 ? 7.618 5.236 3.215 1.00 97.44 88 ILE A C 1
ATOM 689 O O . ILE A 1 88 ? 7.972 5.385 2.046 1.00 97.44 88 ILE A O 1
ATOM 693 N N . SER A 1 89 ? 7.487 6.282 4.040 1.00 96.69 89 SER A N 1
ATOM 694 C CA . SER A 1 89 ? 7.723 7.655 3.581 1.00 96.69 89 SER A CA 1
ATOM 695 C C . SER A 1 89 ? 9.177 7.893 3.168 1.00 96.69 89 SER A C 1
ATOM 697 O O . SER A 1 89 ? 9.412 8.633 2.214 1.00 96.69 89 SER A O 1
ATOM 699 N N . SER A 1 90 ? 10.142 7.328 3.896 1.00 96.56 90 SER A N 1
ATOM 700 C CA . SER A 1 90 ? 11.568 7.416 3.560 1.00 96.56 90 SER A CA 1
ATOM 701 C C . SER A 1 90 ? 11.878 6.607 2.301 1.00 96.56 90 SER A C 1
ATOM 703 O O . SER A 1 90 ? 12.483 7.104 1.347 1.00 96.56 90 SER A O 1
ATOM 705 N N . ASP A 1 91 ? 11.401 5.369 2.267 1.00 96.88 91 ASP A N 1
ATOM 706 C CA . ASP A 1 91 ? 11.792 4.387 1.268 1.00 96.88 91 ASP A CA 1
ATOM 707 C C . ASP A 1 91 ? 11.153 4.653 -0.095 1.00 96.88 91 ASP A C 1
ATOM 709 O O . ASP A 1 91 ? 11.773 4.390 -1.122 1.00 96.88 91 ASP A O 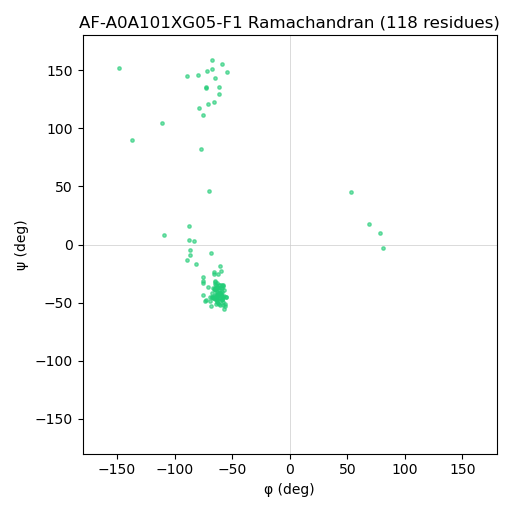1
ATOM 713 N N . LEU A 1 92 ? 9.971 5.279 -0.147 1.00 97.50 92 LEU A N 1
ATOM 714 C CA . LEU A 1 92 ? 9.411 5.783 -1.405 1.00 97.50 92 LEU A CA 1
ATOM 715 C C . LEU A 1 92 ? 10.353 6.778 -2.099 1.00 97.50 92 LEU A C 1
ATOM 717 O O . LEU A 1 92 ? 10.448 6.767 -3.324 1.00 97.50 92 LEU A O 1
ATOM 721 N N . VAL A 1 93 ? 11.076 7.606 -1.341 1.00 96.06 93 VAL A N 1
ATOM 722 C CA . VAL A 1 93 ? 12.064 8.537 -1.907 1.00 96.06 93 VAL A CA 1
ATOM 723 C C . VAL A 1 93 ? 13.328 7.787 -2.329 1.00 96.06 93 VAL A C 1
ATOM 725 O O . VAL A 1 93 ? 13.841 8.018 -3.421 1.00 96.06 93 VAL A O 1
ATOM 728 N N . ILE A 1 94 ? 13.813 6.860 -1.496 1.00 96.38 94 ILE A N 1
ATOM 729 C CA . ILE A 1 94 ? 15.014 6.054 -1.781 1.00 96.38 94 ILE A CA 1
ATOM 730 C C . ILE A 1 94 ? 14.830 5.206 -3.044 1.00 96.38 94 ILE A C 1
ATOM 732 O O . ILE A 1 94 ? 15.753 5.081 -3.848 1.00 96.38 94 ILE A O 1
ATOM 736 N N . TYR A 1 95 ? 13.636 4.651 -3.240 1.00 95.12 95 TYR A N 1
ATOM 737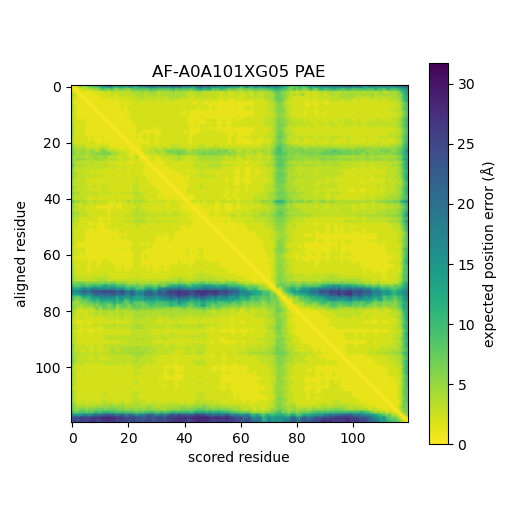 C CA . TYR A 1 95 ? 13.290 3.858 -4.413 1.00 95.12 95 TYR A CA 1
ATOM 738 C C . TYR A 1 95 ? 12.762 4.694 -5.583 1.00 95.12 95 TYR A C 1
ATOM 740 O O . TYR A 1 95 ? 12.198 4.124 -6.516 1.00 95.12 95 TYR A O 1
ATOM 748 N N . ASP A 1 96 ? 12.965 6.015 -5.575 1.00 95.38 96 ASP A N 1
ATOM 749 C CA . ASP A 1 96 ? 12.633 6.919 -6.684 1.00 95.38 96 ASP A CA 1
ATOM 750 C C . ASP A 1 96 ? 11.170 6.771 -7.142 1.00 95.38 96 ASP A C 1
ATOM 752 O O . ASP A 1 96 ? 10.870 6.595 -8.326 1.00 95.38 96 ASP A O 1
ATOM 756 N N . ALA A 1 97 ? 10.233 6.714 -6.191 1.00 96.81 97 ALA A N 1
ATOM 757 C CA . ALA A 1 97 ? 8.815 6.619 -6.507 1.00 96.81 97 ALA A CA 1
ATOM 758 C C . ALA A 1 97 ? 8.334 7.900 -7.221 1.00 96.81 97 ALA A C 1
ATOM 760 O O . ALA A 1 97 ? 8.756 9.004 -6.868 1.00 96.81 97 ALA A O 1
ATOM 761 N N . PRO A 1 98 ? 7.421 7.787 -8.203 1.00 97.12 98 PRO A N 1
ATOM 762 C CA . PRO A 1 98 ? 6.823 8.949 -8.852 1.00 97.12 98 PRO A CA 1
ATOM 763 C C . PRO A 1 98 ? 6.171 9.924 -7.857 1.0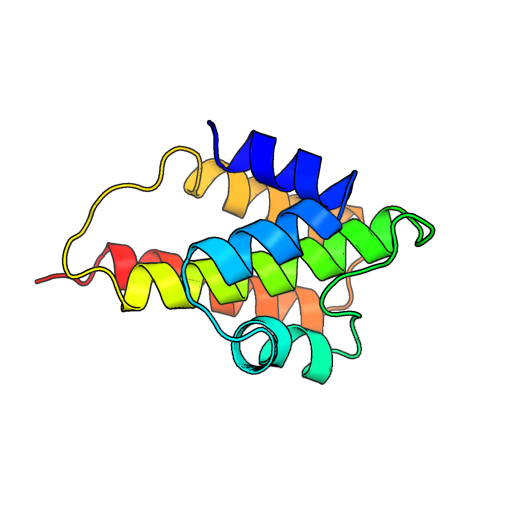0 97.12 98 PRO A C 1
ATOM 765 O O . PRO A 1 98 ? 5.639 9.527 -6.819 1.00 97.12 98 PRO A O 1
ATOM 768 N N . SER A 1 99 ? 6.177 11.221 -8.175 1.00 97.25 99 SER A N 1
ATOM 769 C CA . SER A 1 99 ? 5.687 12.263 -7.260 1.00 97.25 99 SER A CA 1
ATOM 770 C C . SER A 1 99 ? 4.205 12.120 -6.897 1.00 97.25 99 SER A C 1
ATOM 772 O O . SER A 1 99 ? 3.807 12.435 -5.781 1.00 97.25 99 SER A O 1
ATOM 774 N N . ASP A 1 100 ? 3.377 11.656 -7.830 1.00 97.56 100 ASP A N 1
ATOM 775 C CA . ASP A 1 100 ? 1.960 11.361 -7.603 1.00 97.56 100 ASP A CA 1
ATOM 776 C C . ASP A 1 100 ? 1.760 10.197 -6.622 1.00 97.56 100 ASP A C 1
ATOM 778 O O . ASP A 1 100 ? 0.905 10.287 -5.742 1.00 97.56 100 ASP A O 1
ATOM 782 N N . VAL A 1 101 ? 2.602 9.163 -6.698 1.00 97.88 101 VAL A N 1
ATOM 783 C CA . VAL A 1 101 ? 2.633 8.054 -5.732 1.00 97.88 101 VAL A CA 1
ATOM 784 C C . VAL A 1 101 ? 3.027 8.549 -4.338 1.00 97.88 101 VAL A C 1
ATOM 786 O O . VAL A 1 101 ? 2.353 8.215 -3.364 1.00 97.88 101 VAL A O 1
ATOM 789 N N . ILE A 1 102 ? 4.078 9.370 -4.228 1.00 98.06 102 ILE A N 1
ATOM 790 C CA . ILE A 1 102 ? 4.521 9.941 -2.942 1.00 98.06 102 ILE A CA 1
ATOM 791 C C . ILE A 1 102 ? 3.403 10.783 -2.316 1.00 98.06 102 ILE A C 1
ATOM 793 O O . ILE A 1 102 ? 3.072 10.607 -1.143 1.00 98.06 102 ILE A O 1
ATOM 797 N N . ASN A 1 103 ? 2.779 11.658 -3.108 1.00 97.94 103 ASN A N 1
ATOM 798 C CA . ASN A 1 103 ? 1.692 12.515 -2.641 1.00 97.94 103 ASN A CA 1
ATOM 799 C C . ASN A 1 103 ? 0.483 11.700 -2.158 1.00 97.94 103 ASN A C 1
ATOM 801 O O . ASN A 1 103 ? -0.091 12.016 -1.116 1.00 97.94 103 ASN A O 1
ATOM 805 N N . GLU A 1 104 ? 0.107 10.643 -2.884 1.00 97.94 104 GLU A N 1
ATOM 806 C CA . GLU A 1 104 ? -0.986 9.752 -2.483 1.00 97.94 104 GLU A CA 1
ATOM 807 C C . GLU A 1 104 ? -0.650 8.998 -1.187 1.00 97.94 104 GLU A C 1
ATOM 809 O O . GLU A 1 104 ? -1.484 8.935 -0.281 1.00 97.94 104 GLU A O 1
ATOM 814 N N . ALA A 1 105 ? 0.577 8.484 -1.049 1.00 98.00 105 ALA A N 1
ATOM 815 C CA . ALA A 1 105 ? 1.025 7.834 0.179 1.00 98.00 105 ALA A CA 1
ATOM 816 C C . ALA A 1 105 ? 0.936 8.790 1.379 1.00 98.00 105 ALA A C 1
ATOM 818 O O . ALA A 1 105 ? 0.362 8.437 2.410 1.00 98.00 105 ALA A O 1
ATOM 819 N N . HIS A 1 106 ? 1.423 10.027 1.239 1.00 97.69 106 HIS A N 1
ATOM 820 C CA . HIS A 1 106 ? 1.332 11.047 2.289 1.00 97.69 106 HIS A CA 1
ATOM 821 C C . HIS A 1 106 ? -0.112 11.434 2.619 1.00 97.69 106 HIS A C 1
ATOM 823 O O . HIS A 1 106 ? -0.441 11.639 3.791 1.00 97.69 106 HIS A O 1
ATOM 829 N N . GLU A 1 107 ? -0.998 11.507 1.622 1.00 97.75 107 GLU A N 1
ATOM 830 C CA . GLU A 1 107 ? -2.424 11.745 1.850 1.00 97.75 107 GLU A CA 1
ATOM 831 C C . GLU A 1 107 ? -3.048 10.618 2.689 1.00 97.75 107 GLU A C 1
ATOM 833 O O . GLU A 1 107 ? -3.756 10.906 3.659 1.00 97.75 107 GLU A O 1
ATOM 838 N N . LEU A 1 108 ? -2.766 9.354 2.353 1.00 97.31 108 LEU A N 1
ATOM 839 C CA . LEU A 1 108 ? -3.240 8.183 3.097 1.00 97.31 108 LEU A CA 1
ATOM 840 C C . LEU A 1 108 ? -2.692 8.162 4.527 1.00 97.31 108 LEU A C 1
ATOM 842 O O . LEU A 1 108 ? -3.471 8.059 5.472 1.00 97.31 108 LEU A O 1
ATOM 846 N N . MET A 1 109 ? -1.383 8.360 4.708 1.00 96.25 109 MET A N 1
ATOM 847 C CA . MET A 1 109 ? -0.751 8.447 6.032 1.00 96.25 109 MET A CA 1
ATOM 848 C C . MET A 1 109 ? -1.410 9.521 6.902 1.00 96.25 109 MET A C 1
ATOM 850 O O . MET A 1 109 ? -1.732 9.283 8.067 1.00 96.25 109 MET A O 1
ATOM 854 N N . ARG A 1 110 ? -1.670 10.706 6.332 1.00 94.69 110 ARG A N 1
ATOM 855 C CA . ARG A 1 110 ? -2.350 11.795 7.041 1.00 94.69 110 ARG A CA 1
ATOM 856 C C . ARG A 1 110 ? -3.758 11.389 7.470 1.00 94.69 110 ARG A C 1
ATOM 858 O O . ARG A 1 110 ? -4.140 11.691 8.599 1.00 94.69 110 ARG A O 1
ATOM 865 N N . LYS A 1 111 ? -4.526 10.731 6.596 1.00 93.69 111 LYS A N 1
ATOM 866 C CA . LYS A 1 111 ? -5.879 10.251 6.921 1.00 93.69 111 LYS A CA 1
ATOM 867 C C . LYS A 1 111 ? -5.854 9.201 8.022 1.00 93.69 111 LYS A C 1
ATOM 869 O O . LYS A 1 111 ? -6.616 9.341 8.970 1.00 93.69 111 LYS A O 1
ATOM 874 N N . ILE A 1 112 ? -4.936 8.238 7.950 1.00 92.62 112 ILE A N 1
ATOM 875 C CA . ILE A 1 112 ? -4.757 7.213 8.984 1.00 92.62 112 ILE A CA 1
ATOM 876 C C . ILE A 1 112 ? -4.510 7.873 10.347 1.00 92.62 112 ILE A C 1
ATOM 878 O O . ILE A 1 112 ? -5.243 7.634 11.305 1.00 92.62 112 ILE A O 1
ATOM 882 N N . ILE A 1 113 ? -3.534 8.784 10.418 1.00 90.12 113 ILE A N 1
ATOM 883 C CA . ILE A 1 113 ? -3.189 9.498 11.657 1.00 90.12 113 ILE A CA 1
ATOM 884 C C . ILE A 1 113 ? -4.370 10.330 12.180 1.00 90.12 113 ILE A C 1
ATOM 886 O O . ILE A 1 113 ? -4.557 10.440 13.391 1.00 90.12 113 ILE A O 1
ATOM 890 N N . GLN A 1 114 ? -5.153 10.951 11.295 1.00 88.12 114 GLN A N 1
ATOM 891 C CA . GLN A 1 114 ? -6.323 11.740 11.686 1.00 88.12 114 GLN A CA 1
ATOM 892 C C . GLN A 1 114 ? -7.449 10.871 12.242 1.00 88.12 114 GLN A C 1
ATOM 894 O O . GLN A 1 114 ? -7.983 11.209 13.297 1.00 88.12 114 GLN A O 1
ATOM 899 N N . SER A 1 115 ? -7.766 9.753 11.587 1.00 86.44 115 SER A N 1
ATOM 900 C CA . SER A 1 115 ? -8.778 8.804 12.060 1.00 86.44 115 SER A CA 1
ATOM 901 C C . SER A 1 115 ? -8.435 8.266 13.448 1.00 86.44 115 SER A C 1
ATOM 903 O O . SER A 1 115 ? -9.289 8.240 14.327 1.00 86.44 115 SER A O 1
ATOM 905 N N . MET A 1 116 ? -7.159 7.969 13.706 1.00 81.44 116 MET A N 1
ATOM 906 C CA . MET A 1 116 ? -6.712 7.528 15.032 1.00 81.44 116 MET A CA 1
ATOM 907 C C . MET A 1 116 ? -6.845 8.593 16.132 1.00 81.44 116 MET A C 1
ATOM 909 O O . MET A 1 116 ? -6.928 8.250 17.309 1.00 81.44 116 MET A O 1
ATOM 913 N N . LYS A 1 117 ? -6.838 9.884 15.777 1.00 75.81 117 LYS A N 1
ATOM 914 C CA . LYS A 1 117 ? -6.973 11.002 16.728 1.00 75.81 117 LYS A CA 1
ATOM 915 C C . LYS A 1 117 ? -8.429 11.415 16.977 1.00 75.81 117 LYS A C 1
ATOM 917 O O . LYS A 1 117 ? -8.661 12.199 17.890 1.00 75.81 117 LYS A O 1
ATOM 922 N N . GLY A 1 118 ? -9.375 10.950 16.156 1.00 60.59 118 GLY A N 1
ATOM 923 C CA . GLY A 1 118 ? -10.718 11.525 16.022 1.00 60.59 118 GLY A CA 1
ATOM 924 C C . GLY A 1 118 ? -11.890 10.712 16.579 1.00 60.59 118 GLY A C 1
ATOM 925 O O . GLY A 1 118 ? -13.025 11.115 16.347 1.00 60.59 118 GLY A O 1
ATOM 926 N N . ALA A 1 119 ? -11.664 9.616 17.308 1.00 51.03 119 ALA A N 1
ATOM 927 C CA . ALA A 1 119 ? -12.726 8.954 18.074 1.00 51.03 119 ALA A CA 1
ATOM 928 C C . ALA A 1 119 ? -13.011 9.759 19.361 1.00 51.03 119 ALA A C 1
ATOM 930 O O . ALA A 1 119 ? -12.437 9.484 20.417 1.00 51.03 119 ALA A O 1
ATOM 931 N N . HIS A 1 120 ? -13.823 10.814 19.235 1.00 39.22 120 HIS A N 1
ATOM 932 C CA . HIS A 1 120 ? -14.382 11.598 20.342 1.00 39.22 120 HIS A CA 1
ATOM 933 C C . HIS A 1 120 ? -15.870 11.312 20.505 1.00 39.22 120 HIS A C 1
ATOM 935 O O . HIS A 1 120 ? -16.588 11.382 19.483 1.00 39.22 120 HIS A O 1
#

Mean predicted aligned error: 3.9 Å

Secondary structure (DSSP, 8-state):
--HHHHHHHHHH-THHHHHHHHHTT--HHHHTHHHHHTT--SS--TTS-HHHHHHHHHHHHHHHHHHHHHH-SS----TTHHHHHHHHHHHHHHTT--HHHHHHHHHHHHHHHHHHH---

Radius of gyration: 13.33 Å; Cα contacts (8 Å, |Δi|>4): 123; chains: 1; bounding box: 30×26×33 Å

Foldseek 3Di:
DAVQVLLVVCLQPVVSVVVVCVVVPHDLCQLCVQCVVVVADQRDDNPDDSLSSLLNSLLSVLSSLLVVLQPDLALDDRHNLVVNLVCSLVVCVVSVPDPSSNVSSVVSNVSSVVSNVPND

Solvent-accessible surface area (backbone atoms only — not comparable to full-atom values): 6583 Å² total; per-residue (Å²): 134,52,48,43,60,52,47,54,48,21,43,68,38,27,65,52,47,56,49,52,43,52,73,75,69,4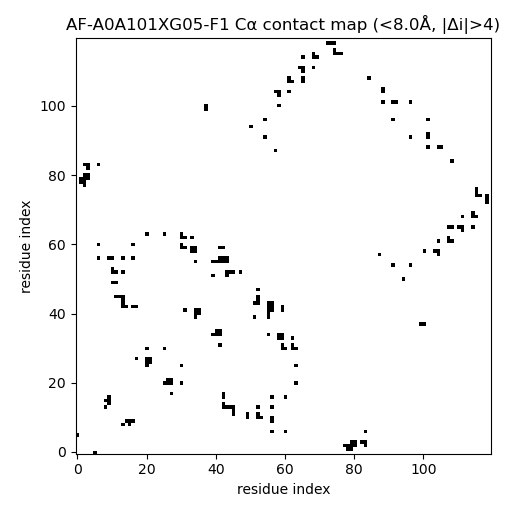9,56,65,70,66,37,26,48,64,22,50,75,72,74,35,53,44,70,42,57,77,84,47,56,68,59,61,19,44,54,20,43,50,46,20,49,43,45,40,50,38,51,50,47,67,70,46,89,58,69,71,81,64,63,44,45,74,58,36,56,51,50,53,62,52,45,42,59,77,62,67,53,55,70,69,57,52,51,49,47,52,52,38,53,52,49,37,58,47,44,56,71,59,73,123

pLDDT: mean 91.24, std 11.23, range [39.22, 98.38]

Nearest PDB structures (foldseek):
  8yld-assembly1_v  TM=4.478E-01  e=3.668E+00  Saccharomyces cerevisiae S288C
  6xr2-assembly2_D  TM=2.697E-01  e=7.033E+00  synthetic construct

Sequence (120 aa):
MNLEEAFWDMVRNPELLRLYILSDGFSLDEACARSRRLGLPCIPSINDDFRTRFISVSITLLTVLEMEVKSMDSSMPINGLTALLGDISSDLVIYDAPSDVINEAHELMRKIIQSMKGAH